Protein AF-A0A450XL04-F1 (afdb_monomer_lite)

Radius of gyration: 15.42 Å; chains: 1; bounding box: 45×24×48 Å

Secondary structure (DSSP, 8-state):
-----HHHHHHHHHHHHHHHHHHHT--HHHHTTT--SPPHHHHHHHHHHHTT-SEEE-S-HHHHHHHHHHHHHT-S--SS--EEE-HHHHHHHHS--

Sequence (97 aa):
MEMISLADTVATVSNAAYTKAKEIELNPKRTALGIEEPTFDALHAAVAIEYHADYFCTTDDRFLRKLKALRKR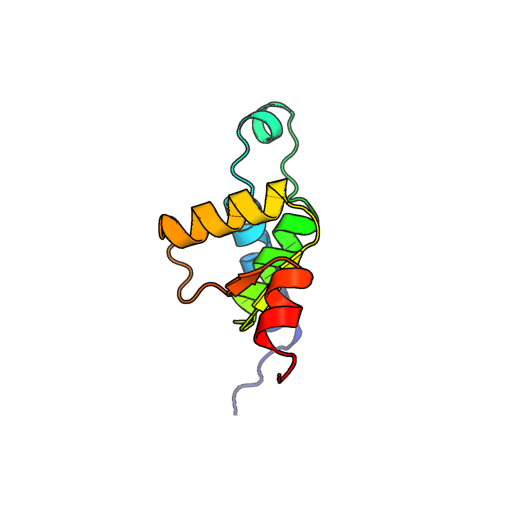KALDWGLLPYFVSPLELAAEIIPK

Organism: NCBI:txid2126335

Foldseek 3Di:
DDPDDPVVVVVVLQVQLQVQLQVLPPDVVCVVVVNSGGDPLSSQQSNCLSVVPQEDEDPPPVSLVSLVVCVVVVVDPSPDHHHRYYPVRVCVVPPDD

pLDDT: mean 83.12, std 11.03, range [46.28, 96.69]

InterPro domains:
  IPR029060 PIN-like domain superfamily [SSF88723] (12-69)

Structure (mmCIF, N/CA/C/O backbone):
data_AF-A0A450XL04-F1
#
_entry.id   AF-A0A450XL04-F1
#
loop_
_atom_site.group_PDB
_atom_site.id
_atom_site.type_symbol
_atom_site.label_atom_id
_atom_site.label_alt_id
_atom_site.label_comp_id
_atom_site.label_asym_id
_atom_site.label_entity_id
_atom_site.label_seq_id
_atom_site.pdbx_PDB_ins_code
_atom_site.Cartn_x
_atom_site.Cartn_y
_atom_site.Cartn_z
_atom_site.occupancy
_atom_site.B_iso_or_equiv
_atom_site.auth_seq_id
_atom_site.auth_comp_id
_atom_site.auth_asym_id
_atom_site.auth_atom_id
_atom_site.pdbx_PDB_model_num
ATOM 1 N N . MET A 1 1 ? -23.341 -1.562 -27.849 1.00 46.28 1 MET A N 1
ATOM 2 C CA . MET A 1 1 ? -22.805 -2.510 -26.854 1.00 46.28 1 MET A CA 1
ATOM 3 C C . MET A 1 1 ? -21.345 -2.705 -27.203 1.00 46.28 1 MET A C 1
ATOM 5 O O . MET A 1 1 ? -21.058 -3.374 -28.185 1.00 46.28 1 MET A O 1
ATOM 9 N N . GLU A 1 2 ? -20.449 -2.006 -26.514 1.00 63.06 2 GLU A N 1
ATOM 10 C CA . GLU A 1 2 ? -19.008 -2.207 -26.692 1.00 63.06 2 GLU A CA 1
ATOM 11 C C . GLU A 1 2 ? -18.625 -3.516 -25.997 1.00 63.06 2 GLU A C 1
ATOM 13 O O . GLU A 1 2 ? -18.955 -3.717 -24.828 1.00 63.06 2 GLU A O 1
ATOM 18 N N . MET A 1 3 ? -17.997 -4.444 -26.724 1.00 64.44 3 MET A N 1
ATOM 19 C CA . MET A 1 3 ? -17.403 -5.625 -26.101 1.00 64.44 3 MET A CA 1
ATOM 20 C C . MET A 1 3 ? -16.105 -5.196 -25.429 1.00 64.44 3 MET A C 1
ATOM 22 O O . MET A 1 3 ? -15.103 -4.960 -26.098 1.00 64.44 3 MET A O 1
ATOM 26 N N . ILE A 1 4 ? -16.134 -5.086 -24.104 1.00 67.62 4 ILE A N 1
ATOM 27 C CA . ILE A 1 4 ? -14.939 -4.821 -23.310 1.00 67.62 4 ILE A CA 1
ATOM 28 C C . ILE A 1 4 ? -14.178 -6.139 -23.173 1.00 67.62 4 ILE A C 1
ATOM 30 O O . ILE A 1 4 ? -14.689 -7.120 -22.630 1.00 67.62 4 ILE A O 1
ATOM 34 N N . SER A 1 5 ? -12.954 -6.168 -23.689 1.00 82.00 5 SER A N 1
ATOM 35 C CA . SER A 1 5 ? -12.038 -7.289 -23.514 1.00 82.00 5 SER A CA 1
ATOM 36 C C . SER A 1 5 ? -11.568 -7.338 -22.061 1.00 82.00 5 SER A C 1
ATOM 38 O O . SER A 1 5 ? -10.908 -6.424 -21.555 1.00 82.00 5 SER A O 1
ATOM 40 N N . LEU A 1 6 ? -11.908 -8.431 -21.375 1.00 76.56 6 LEU A N 1
ATOM 41 C CA . LEU A 1 6 ? -11.426 -8.687 -20.019 1.00 76.56 6 LEU A CA 1
ATOM 42 C C . LEU A 1 6 ? -9.893 -8.740 -19.987 1.00 76.56 6 LEU A C 1
ATOM 44 O O . LEU A 1 6 ? -9.285 -8.211 -19.063 1.00 76.56 6 LEU A O 1
ATOM 48 N N . ALA A 1 7 ? -9.272 -9.330 -21.010 1.00 75.62 7 ALA A N 1
ATOM 49 C CA . ALA A 1 7 ? -7.820 -9.441 -21.105 1.00 75.62 7 ALA A CA 1
ATOM 50 C C . ALA A 1 7 ? -7.143 -8.064 -21.171 1.00 75.62 7 ALA A C 1
ATOM 52 O O . ALA A 1 7 ? -6.181 -7.824 -20.445 1.00 75.62 7 ALA A O 1
ATOM 53 N N . ASP A 1 8 ? -7.689 -7.140 -21.965 1.00 74.06 8 ASP A N 1
ATOM 54 C CA . ASP A 1 8 ? -7.132 -5.788 -22.100 1.00 74.06 8 ASP A CA 1
ATOM 55 C C . ASP A 1 8 ? -7.323 -4.971 -20.817 1.00 74.06 8 ASP A C 1
ATOM 57 O O . ASP A 1 8 ? -6.443 -4.208 -20.411 1.00 74.06 8 ASP A O 1
ATOM 61 N N . THR A 1 9 ? -8.441 -5.191 -20.120 1.00 70.12 9 THR A N 1
ATOM 62 C CA . THR A 1 9 ? -8.703 -4.576 -18.813 1.00 70.12 9 THR A CA 1
ATOM 63 C C . THR A 1 9 ? -7.704 -5.074 -17.767 1.00 70.12 9 THR A C 1
ATOM 65 O O . THR A 1 9 ? -7.076 -4.273 -17.076 1.00 70.12 9 THR A O 1
ATOM 68 N N . VAL A 1 10 ? -7.491 -6.392 -17.691 1.00 72.81 10 VAL A N 1
ATOM 69 C CA . VAL A 1 10 ? -6.515 -7.012 -16.780 1.00 72.81 10 VAL A CA 1
ATOM 70 C C . VAL A 1 10 ? -5.096 -6.534 -17.090 1.00 72.81 10 VAL A C 1
ATOM 72 O O . VAL A 1 10 ? -4.360 -6.185 -16.168 1.00 72.81 10 VAL A O 1
ATOM 75 N N . ALA A 1 11 ? -4.716 -6.454 -18.367 1.00 73.00 11 ALA A N 1
ATOM 76 C CA . ALA A 1 11 ? -3.403 -5.961 -18.778 1.00 73.00 11 ALA A CA 1
ATOM 77 C C . ALA A 1 11 ? -3.189 -4.489 -18.387 1.00 73.00 11 ALA A C 1
ATOM 79 O O . ALA A 1 11 ? -2.125 -4.128 -17.882 1.00 73.00 11 ALA A O 1
ATOM 80 N N . THR A 1 12 ? -4.213 -3.649 -18.558 1.00 74.06 12 THR A N 1
ATOM 81 C CA . THR A 1 12 ? -4.160 -2.226 -18.196 1.00 74.06 12 THR A CA 1
ATOM 82 C C . THR A 1 12 ? -4.004 -2.042 -16.688 1.00 74.06 12 THR A C 1
ATOM 84 O O . THR A 1 12 ? -3.083 -1.352 -16.249 1.00 74.06 12 THR A O 1
ATOM 87 N N . VAL A 1 13 ? -4.836 -2.720 -15.892 1.00 73.81 13 VAL A N 1
ATOM 88 C CA . VAL A 1 13 ? -4.763 -2.688 -14.420 1.00 73.81 13 VAL A CA 1
ATOM 89 C C . VAL A 1 13 ? -3.414 -3.218 -13.931 1.00 73.81 13 VAL A C 1
ATOM 91 O O . VAL A 1 13 ? -2.797 -2.622 -13.049 1.00 73.81 13 VAL A O 1
ATOM 94 N N . SER A 1 14 ? -2.908 -4.294 -14.539 1.00 81.38 14 SER A N 1
ATOM 95 C CA . SER A 1 14 ? -1.599 -4.863 -14.203 1.00 81.38 14 SER A CA 1
ATOM 96 C C . SER A 1 14 ? -0.463 -3.869 -14.461 1.00 81.38 14 SER A C 1
ATOM 98 O O . SER A 1 14 ? 0.399 -3.686 -13.603 1.00 81.38 14 SER A O 1
ATOM 100 N N . ASN A 1 15 ? -0.468 -3.182 -15.606 1.00 84.69 15 ASN A N 1
ATOM 101 C CA . ASN A 1 15 ? 0.558 -2.191 -15.941 1.00 84.69 15 ASN A CA 1
ATOM 102 C C . ASN A 1 15 ? 0.482 -0.938 -15.057 1.00 84.69 15 ASN A C 1
ATOM 104 O O . ASN A 1 15 ? 1.522 -0.413 -14.645 1.00 84.69 15 ASN A O 1
ATOM 108 N N . ALA A 1 16 ? -0.729 -0.474 -14.734 1.00 85.25 16 ALA A N 1
ATOM 109 C CA . ALA A 1 16 ? -0.940 0.657 -13.835 1.00 85.25 16 ALA A CA 1
ATOM 110 C C . ALA A 1 16 ? -0.435 0.338 -12.421 1.00 85.25 16 ALA A C 1
ATOM 112 O O . ALA A 1 16 ? 0.368 1.090 -11.863 1.00 85.25 16 ALA A O 1
ATOM 113 N N . ALA A 1 17 ? -0.819 -0.819 -11.874 1.00 86.56 17 ALA A N 1
ATOM 114 C CA . ALA A 1 17 ? -0.346 -1.282 -10.574 1.00 86.56 17 ALA A CA 1
ATOM 115 C C . ALA A 1 17 ? 1.179 -1.459 -10.554 1.00 86.56 17 ALA A C 1
ATOM 117 O O . ALA A 1 17 ? 1.840 -1.058 -9.600 1.00 86.56 17 ALA A O 1
ATOM 118 N N . TYR A 1 18 ? 1.766 -2.000 -11.619 1.00 87.25 18 TYR A N 1
ATOM 119 C CA . TYR A 1 18 ? 3.209 -2.210 -11.698 1.00 87.25 18 TYR A CA 1
ATOM 120 C C . TYR A 1 18 ? 3.998 -0.890 -11.762 1.00 87.25 18 TYR A C 1
ATOM 122 O O . TYR A 1 18 ? 4.986 -0.717 -11.046 1.00 87.25 18 TYR A O 1
ATOM 130 N N . THR A 1 19 ? 3.524 0.082 -12.546 1.00 87.50 19 THR A N 1
ATOM 131 C CA . THR A 1 19 ? 4.103 1.438 -12.599 1.00 87.50 19 THR A CA 1
ATOM 132 C C . THR A 1 19 ? 4.036 2.114 -11.231 1.00 87.50 19 THR A C 1
ATOM 134 O O . THR A 1 19 ? 5.050 2.584 -10.711 1.00 87.50 19 THR A O 1
ATOM 137 N N . LYS A 1 20 ? 2.867 2.064 -10.582 1.00 87.69 20 LYS A N 1
ATOM 138 C CA . LYS A 1 20 ? 2.690 2.582 -9.222 1.00 87.69 20 LYS A CA 1
ATOM 139 C C . LYS A 1 20 ? 3.605 1.876 -8.223 1.00 87.69 20 LYS A C 1
ATOM 141 O O . LYS A 1 20 ? 4.216 2.524 -7.383 1.00 87.69 20 LYS A O 1
ATOM 146 N N . ALA A 1 21 ? 3.770 0.561 -8.316 1.00 89.56 21 ALA A N 1
ATOM 147 C CA . ALA A 1 21 ? 4.658 -0.174 -7.421 1.00 89.56 21 ALA A CA 1
ATOM 148 C C . ALA A 1 21 ? 6.117 0.307 -7.536 1.00 89.56 21 ALA A C 1
ATOM 150 O O . ALA A 1 21 ? 6.776 0.500 -6.512 1.00 89.56 21 ALA A O 1
ATOM 151 N N . LYS A 1 22 ? 6.596 0.600 -8.754 1.00 87.12 22 LYS A N 1
ATOM 152 C CA . LYS A 1 22 ? 7.924 1.205 -8.976 1.00 87.12 22 LYS A CA 1
ATOM 153 C C . LYS A 1 22 ? 8.053 2.584 -8.333 1.00 87.12 22 LYS A C 1
ATOM 155 O O . LYS A 1 22 ? 9.058 2.870 -7.692 1.00 87.12 22 LYS A O 1
ATOM 160 N N . GLU A 1 23 ? 7.034 3.425 -8.450 1.00 85.62 23 GLU A N 1
ATOM 161 C CA . GLU A 1 23 ? 7.019 4.766 -7.849 1.00 85.62 23 GLU A CA 1
ATOM 162 C C . GLU A 1 23 ? 6.876 4.737 -6.316 1.00 85.62 23 GLU A C 1
ATOM 164 O O . GLU A 1 23 ? 7.493 5.538 -5.608 1.00 85.62 23 GLU A O 1
ATOM 169 N N . ILE A 1 24 ? 6.135 3.772 -5.757 1.00 86.69 24 ILE A N 1
ATOM 170 C CA . ILE A 1 24 ? 6.157 3.500 -4.312 1.00 86.69 24 ILE A CA 1
ATOM 171 C C . ILE A 1 24 ? 7.585 3.136 -3.916 1.00 86.69 24 ILE A C 1
ATOM 173 O O . ILE A 1 24 ? 8.093 3.612 -2.899 1.00 86.69 24 ILE A O 1
ATOM 177 N N . GLU A 1 25 ? 8.275 2.328 -4.716 1.00 81.06 25 GLU A N 1
ATOM 178 C CA . GLU A 1 25 ? 9.678 1.952 -4.549 1.00 81.06 25 GLU A CA 1
ATOM 179 C C . GLU A 1 25 ? 10.695 2.882 -5.203 1.00 81.06 25 GLU A C 1
ATOM 181 O O . GLU A 1 25 ? 11.655 2.454 -5.833 1.00 81.06 25 GLU A O 1
ATOM 186 N N . LEU A 1 26 ? 10.618 4.167 -4.872 1.00 64.06 26 LEU A N 1
ATOM 187 C CA . LEU A 1 26 ? 11.745 5.084 -5.046 1.00 64.06 26 LEU A CA 1
ATOM 188 C C . LEU A 1 26 ? 12.860 4.773 -4.028 1.00 64.06 26 LEU A C 1
ATOM 190 O O . LEU A 1 26 ? 13.053 5.485 -3.041 1.00 64.06 26 LEU A O 1
ATOM 194 N N . ASN A 1 27 ? 13.583 3.667 -4.221 1.00 65.50 27 ASN A N 1
ATOM 195 C CA . ASN A 1 27 ? 14.827 3.390 -3.509 1.00 65.50 27 ASN A CA 1
ATOM 196 C C . ASN A 1 27 ? 16.009 3.441 -4.489 1.00 65.50 27 ASN A C 1
ATOM 198 O O . ASN A 1 27 ? 16.333 2.417 -5.092 1.00 65.50 27 ASN A O 1
ATOM 202 N N . PRO A 1 28 ? 16.710 4.585 -4.602 1.00 60.72 28 PRO A N 1
ATOM 203 C CA . PRO A 1 28 ? 17.815 4.748 -5.550 1.00 60.72 28 PRO A CA 1
ATOM 204 C C . PRO A 1 28 ? 18.959 3.745 -5.330 1.00 60.72 28 PRO A C 1
ATOM 206 O O . PRO A 1 28 ? 19.705 3.446 -6.258 1.00 60.72 28 PRO A O 1
ATOM 209 N N . LYS A 1 29 ? 19.076 3.156 -4.129 1.00 64.88 29 LYS A N 1
ATOM 210 C CA . LYS A 1 29 ? 20.055 2.094 -3.856 1.00 64.88 29 LYS A CA 1
ATOM 211 C C . LYS A 1 29 ? 19.722 0.777 -4.563 1.00 64.88 29 LYS A C 1
ATOM 213 O O . LYS A 1 29 ? 20.641 0.033 -4.869 1.00 64.88 29 LYS A O 1
ATOM 218 N N . ARG A 1 30 ? 18.441 0.472 -4.810 1.00 68.00 30 ARG A N 1
ATOM 219 C CA . ARG A 1 30 ? 18.018 -0.754 -5.519 1.00 68.00 30 ARG A CA 1
ATOM 220 C C . ARG A 1 30 ? 18.243 -0.627 -7.019 1.00 68.00 30 ARG A C 1
ATOM 222 O O . ARG A 1 30 ? 18.795 -1.542 -7.618 1.00 68.00 30 ARG A O 1
ATOM 229 N N . THR A 1 31 ? 17.930 0.540 -7.578 1.00 65.31 31 THR A N 1
ATOM 230 C CA . THR A 1 31 ? 18.221 0.867 -8.979 1.00 65.31 31 THR A CA 1
ATOM 231 C C . THR A 1 31 ? 19.723 0.781 -9.263 1.00 65.31 31 THR A C 1
ATOM 233 O O . THR A 1 31 ? 20.127 0.183 -10.251 1.00 65.31 31 THR A O 1
ATOM 236 N N . ALA A 1 32 ? 20.568 1.274 -8.350 1.00 64.94 32 ALA A N 1
ATOM 237 C CA . ALA A 1 32 ? 22.026 1.155 -8.463 1.00 64.94 32 ALA A CA 1
ATOM 238 C C . ALA A 1 32 ? 22.552 -0.295 -8.384 1.00 64.94 32 ALA A C 1
ATOM 240 O O . ALA A 1 32 ? 23.668 -0.563 -8.817 1.00 64.94 32 ALA A O 1
ATOM 241 N N . LEU A 1 33 ? 21.762 -1.223 -7.838 1.00 70.62 33 LEU A N 1
ATOM 242 C CA . LEU A 1 33 ? 22.070 -2.655 -7.769 1.00 70.62 33 LEU A CA 1
ATOM 243 C C . LEU A 1 33 ? 21.467 -3.448 -8.945 1.00 70.62 33 LEU A C 1
ATOM 245 O O . LEU A 1 33 ? 21.519 -4.675 -8.926 1.00 70.62 33 LEU A O 1
ATOM 249 N N . GLY A 1 34 ? 20.870 -2.778 -9.939 1.00 68.12 34 GLY A N 1
ATOM 250 C CA . GLY A 1 34 ? 20.203 -3.432 -11.071 1.00 68.12 34 GLY A CA 1
ATOM 251 C C . GLY A 1 34 ? 18.900 -4.149 -10.700 1.00 68.12 34 GLY A C 1
ATOM 252 O O . GLY A 1 34 ? 18.407 -4.969 -11.467 1.00 68.12 34 GLY A O 1
ATOM 253 N N . ILE A 1 35 ? 18.339 -3.872 -9.517 1.00 69.12 35 ILE A N 1
ATOM 254 C CA . ILE A 1 35 ? 17.051 -4.428 -9.096 1.00 69.12 35 ILE A CA 1
ATOM 255 C C . ILE A 1 35 ? 15.960 -3.476 -9.572 1.00 69.12 35 ILE A C 1
ATOM 257 O O . ILE A 1 35 ? 15.670 -2.471 -8.917 1.00 69.12 35 ILE A O 1
ATOM 261 N N . GLU A 1 36 ? 15.377 -3.802 -10.722 1.00 69.50 36 GLU A N 1
ATOM 262 C CA . GLU A 1 36 ? 14.320 -3.008 -11.360 1.00 69.50 36 GLU A CA 1
ATOM 263 C C . GLU A 1 36 ? 12.906 -3.470 -10.987 1.00 69.50 36 GLU A C 1
ATOM 265 O O . GLU A 1 36 ? 11.942 -2.734 -11.202 1.00 69.50 36 GLU A O 1
ATOM 270 N N . GLU A 1 37 ? 12.781 -4.667 -10.409 1.00 77.62 37 GLU A N 1
ATOM 271 C CA . GLU A 1 37 ? 11.494 -5.246 -10.036 1.00 77.62 37 GLU A CA 1
ATOM 272 C C . GLU A 1 37 ? 10.976 -4.683 -8.702 1.00 77.62 37 GLU A C 1
ATOM 274 O O . GLU A 1 37 ? 11.726 -4.665 -7.708 1.00 77.62 37 GLU A O 1
ATOM 279 N N . PRO A 1 38 ? 9.695 -4.265 -8.645 1.00 80.88 38 PRO A N 1
ATOM 280 C CA . PRO A 1 38 ? 9.052 -3.883 -7.401 1.00 80.88 38 PRO A CA 1
ATOM 281 C C . PRO A 1 38 ? 8.978 -5.055 -6.421 1.00 80.88 38 PRO A C 1
ATOM 283 O O . PRO A 1 38 ? 8.817 -6.213 -6.805 1.00 80.88 38 PRO A O 1
ATOM 286 N N . THR A 1 39 ? 9.022 -4.767 -5.126 1.00 86.62 39 THR A N 1
ATOM 287 C CA . THR A 1 39 ? 8.677 -5.757 -4.104 1.00 86.62 39 THR A CA 1
ATOM 288 C C . THR A 1 39 ? 7.198 -6.105 -4.135 1.00 86.62 39 THR A C 1
ATOM 290 O O . THR A 1 39 ? 6.345 -5.310 -4.536 1.00 86.62 39 THR A O 1
ATOM 293 N N . PHE A 1 40 ? 6.886 -7.292 -3.614 1.00 87.44 40 PHE A N 1
ATOM 294 C CA . PHE A 1 40 ? 5.507 -7.708 -3.385 1.00 87.44 40 PHE A CA 1
ATOM 295 C C . PHE A 1 40 ? 4.732 -6.724 -2.503 1.00 87.44 40 PHE A C 1
ATOM 297 O O . PHE A 1 40 ? 3.566 -6.471 -2.783 1.00 87.44 40 PHE A O 1
ATOM 304 N N . ASP A 1 41 ? 5.371 -6.105 -1.508 1.00 90.06 41 ASP A N 1
ATOM 305 C CA . ASP A 1 41 ? 4.721 -5.100 -0.658 1.00 90.06 41 ASP A CA 1
ATOM 306 C C . ASP A 1 41 ? 4.307 -3.859 -1.456 1.00 90.06 41 ASP A C 1
ATOM 308 O O . ASP A 1 41 ? 3.198 -3.342 -1.302 1.00 90.06 41 ASP A O 1
ATOM 312 N N . ALA A 1 42 ? 5.181 -3.402 -2.355 1.00 90.69 42 ALA A N 1
ATOM 313 C CA . ALA A 1 42 ? 4.898 -2.285 -3.246 1.00 90.69 42 ALA A CA 1
ATOM 314 C C . ALA A 1 42 ? 3.783 -2.613 -4.241 1.00 90.69 42 ALA A C 1
ATOM 316 O O . ALA A 1 42 ? 2.897 -1.785 -4.452 1.00 90.69 42 ALA A O 1
ATOM 317 N N . LEU A 1 43 ? 3.791 -3.826 -4.802 1.00 90.38 43 LEU A N 1
ATOM 318 C CA . LEU A 1 43 ? 2.724 -4.318 -5.676 1.00 90.38 43 LEU A CA 1
ATOM 319 C C . LEU A 1 43 ? 1.390 -4.406 -4.937 1.00 90.38 43 LEU A C 1
ATOM 321 O O . LEU A 1 43 ? 0.380 -3.931 -5.445 1.00 90.38 43 LEU A O 1
ATOM 325 N N . HIS A 1 44 ? 1.378 -4.946 -3.721 1.00 91.44 44 HIS A N 1
ATOM 326 C CA . HIS A 1 44 ? 0.164 -5.075 -2.922 1.00 91.44 44 HIS A CA 1
ATOM 327 C C . HIS A 1 44 ? -0.444 -3.703 -2.594 1.00 91.44 44 HIS A C 1
ATOM 329 O O . HIS A 1 44 ? -1.646 -3.498 -2.770 1.00 91.44 44 HIS A O 1
ATOM 335 N N . ALA A 1 45 ? 0.387 -2.733 -2.200 1.00 92.56 45 ALA A N 1
ATOM 336 C CA . ALA A 1 45 ? -0.059 -1.360 -1.973 1.00 92.56 45 ALA A CA 1
ATOM 337 C C . ALA A 1 45 ? -0.560 -0.690 -3.263 1.00 92.56 45 ALA A C 1
ATOM 339 O O . ALA A 1 45 ? -1.577 0.001 -3.239 1.00 92.56 45 ALA A O 1
ATOM 340 N N . ALA A 1 46 ? 0.118 -0.906 -4.393 1.00 91.62 46 ALA A N 1
ATOM 341 C CA . ALA A 1 46 ? -0.290 -0.359 -5.683 1.00 91.62 46 ALA A CA 1
ATOM 342 C C . ALA A 1 46 ? -1.641 -0.907 -6.155 1.00 91.62 46 ALA A C 1
ATOM 344 O O . ALA A 1 46 ? -2.477 -0.137 -6.626 1.00 91.62 46 ALA A O 1
ATOM 345 N N . VAL A 1 47 ? -1.883 -2.207 -5.972 1.00 90.81 47 VAL A N 1
ATOM 346 C CA . VAL A 1 47 ? -3.181 -2.833 -6.250 1.00 90.81 47 VAL A CA 1
ATOM 347 C C . VAL A 1 47 ? -4.265 -2.218 -5.369 1.00 90.81 47 VAL A C 1
ATOM 349 O O . VAL A 1 47 ? -5.299 -1.812 -5.884 1.00 90.81 47 VAL A O 1
ATOM 352 N N . ALA A 1 48 ? -4.031 -2.059 -4.065 1.00 92.12 48 ALA A N 1
ATOM 353 C CA . ALA A 1 48 ? -5.015 -1.430 -3.181 1.00 92.12 48 ALA A CA 1
ATOM 354 C C . ALA A 1 48 ? -5.361 0.013 -3.598 1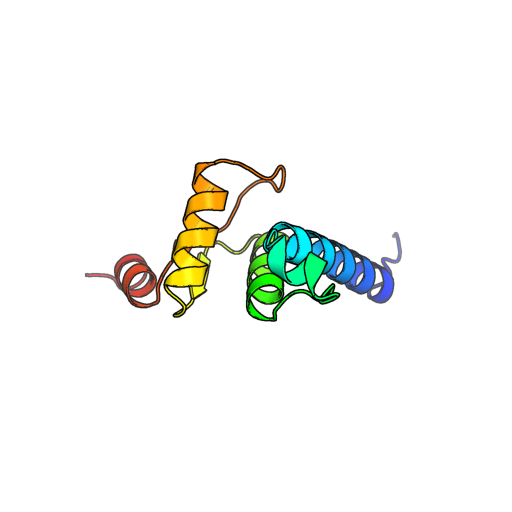.00 92.12 48 ALA A C 1
ATOM 356 O O . ALA A 1 48 ? -6.511 0.428 -3.483 1.00 92.12 48 ALA A O 1
ATOM 357 N N . ILE A 1 49 ? -4.386 0.768 -4.117 1.00 90.88 49 ILE A N 1
ATOM 358 C CA . ILE A 1 49 ? -4.607 2.118 -4.655 1.00 90.88 49 ILE A CA 1
ATOM 359 C C . ILE A 1 49 ? -5.422 2.071 -5.952 1.00 90.88 49 ILE A C 1
ATOM 361 O O . ILE A 1 49 ? -6.336 2.871 -6.121 1.00 90.88 49 ILE A O 1
ATOM 365 N N . GLU A 1 50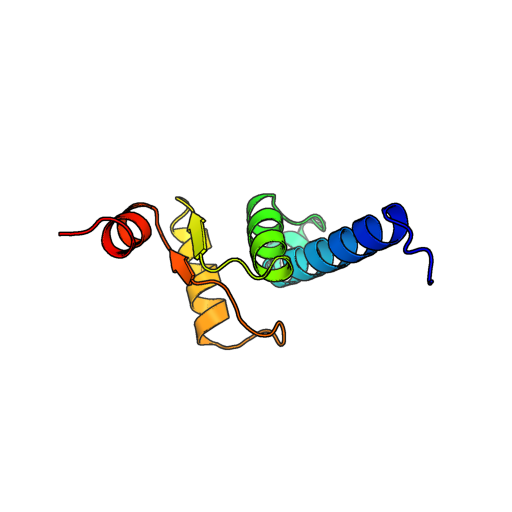 ? -5.088 1.160 -6.867 1.00 88.75 50 GLU A N 1
ATOM 366 C CA . GLU A 1 50 ? -5.777 1.009 -8.157 1.00 88.75 50 GLU A CA 1
ATOM 367 C C . GLU A 1 50 ? -7.238 0.593 -7.990 1.00 88.75 50 GLU A C 1
ATOM 369 O O . GLU A 1 50 ? -8.115 1.115 -8.666 1.00 88.75 50 GLU A O 1
ATOM 374 N N . TYR A 1 51 ? -7.511 -0.295 -7.038 1.00 87.56 51 TYR A N 1
ATOM 375 C CA . TYR A 1 51 ? -8.867 -0.736 -6.717 1.00 87.56 51 TYR A CA 1
ATOM 376 C C . TYR A 1 51 ? -9.599 0.202 -5.749 1.00 87.56 51 TYR A C 1
ATOM 378 O O . TYR A 1 51 ? -10.693 -0.134 -5.300 1.00 87.56 51 TYR A O 1
ATOM 386 N N . HIS A 1 52 ? -9.014 1.360 -5.422 1.00 88.88 52 HIS A N 1
ATOM 387 C CA . HIS A 1 52 ? -9.593 2.353 -4.514 1.00 88.88 52 HIS A CA 1
ATOM 388 C C . HIS A 1 52 ? -10.065 1.756 -3.183 1.00 88.88 52 HIS A C 1
ATOM 390 O O . HIS A 1 52 ? -11.143 2.083 -2.693 1.00 88.88 52 HIS A O 1
ATOM 396 N N . ALA A 1 53 ? -9.261 0.866 -2.601 1.00 91.75 53 ALA A N 1
ATOM 397 C CA . ALA A 1 53 ? -9.567 0.305 -1.297 1.00 91.75 53 ALA A CA 1
ATOM 398 C C . ALA A 1 53 ? -9.695 1.423 -0.251 1.00 91.75 53 ALA A C 1
ATOM 400 O O . ALA A 1 53 ? -8.936 2.394 -0.266 1.00 91.75 53 ALA A O 1
ATOM 401 N N . ASP A 1 54 ? -10.606 1.261 0.704 1.00 92.94 54 ASP A N 1
ATOM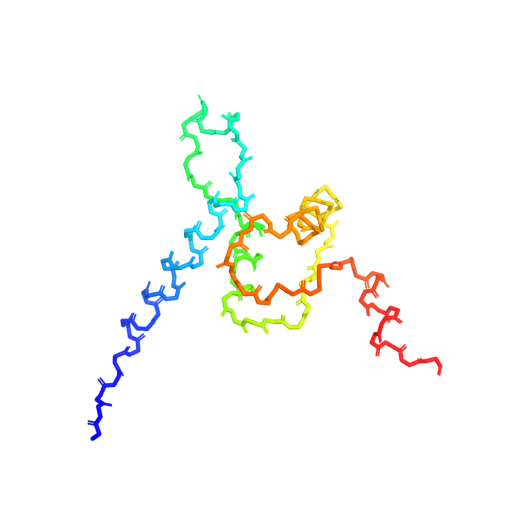 402 C CA . ASP A 1 54 ? -10.720 2.206 1.816 1.00 92.94 54 ASP A CA 1
ATOM 403 C C . ASP A 1 54 ? -9.491 2.112 2.733 1.00 92.94 54 ASP A C 1
ATOM 405 O O . ASP A 1 54 ? -8.922 3.124 3.148 1.00 92.94 54 ASP A O 1
ATOM 409 N N . TYR A 1 55 ? -9.018 0.887 2.978 1.00 93.44 55 TYR A N 1
ATOM 410 C CA . TYR A 1 55 ? -7.900 0.590 3.869 1.00 93.44 55 TYR A CA 1
ATOM 411 C C . TYR A 1 55 ? -6.848 -0.276 3.189 1.00 93.44 55 TYR A C 1
ATOM 413 O O . TYR A 1 55 ? -7.154 -1.216 2.458 1.00 93.44 55 TYR A O 1
ATOM 421 N N . PHE A 1 56 ? -5.589 -0.004 3.516 1.00 95.44 56 PHE A N 1
ATOM 422 C CA . PHE A 1 56 ? -4.478 -0.909 3.261 1.00 95.44 56 PHE A CA 1
ATOM 423 C C . PHE A 1 56 ? -3.781 -1.207 4.585 1.00 95.44 56 PHE A C 1
ATOM 425 O O . PHE A 1 56 ? -3.191 -0.319 5.207 1.00 95.44 56 PHE A O 1
ATOM 432 N N . CYS A 1 57 ? -3.858 -2.466 5.009 1.00 95.44 57 CYS A N 1
ATOM 433 C CA . CYS A 1 57 ? -3.291 -2.936 6.262 1.00 95.44 57 CYS A CA 1
ATOM 434 C C . CYS A 1 57 ? -1.972 -3.671 6.013 1.00 95.44 57 CYS A C 1
ATOM 436 O O . CYS A 1 57 ? -1.910 -4.580 5.188 1.00 95.44 57 CYS A O 1
ATOM 438 N N . THR A 1 58 ? -0.925 -3.321 6.759 1.00 95.06 58 THR A N 1
ATOM 439 C CA . THR A 1 58 ? 0.351 -4.050 6.734 1.00 95.06 58 THR A CA 1
ATOM 440 C C . THR A 1 58 ? 0.962 -4.154 8.126 1.00 95.06 58 THR A C 1
ATOM 442 O O . THR A 1 58 ? 0.824 -3.252 8.951 1.00 95.06 58 THR A O 1
ATOM 445 N N . THR A 1 59 ? 1.644 -5.268 8.388 1.00 95.12 59 THR A N 1
ATOM 446 C CA . THR A 1 59 ? 2.431 -5.504 9.608 1.00 95.12 59 THR A CA 1
ATOM 447 C C . THR A 1 59 ? 3.872 -5.008 9.494 1.00 95.12 59 THR A C 1
ATOM 449 O O . THR A 1 59 ? 4.598 -5.038 10.483 1.00 95.12 59 THR A O 1
ATOM 452 N N . ASP A 1 60 ? 4.323 -4.578 8.310 1.00 94.25 60 ASP A N 1
ATOM 453 C CA . ASP A 1 60 ? 5.655 -3.992 8.152 1.00 94.25 60 ASP A CA 1
ATOM 454 C C . ASP A 1 60 ? 5.626 -2.508 8.543 1.00 94.25 60 ASP A C 1
ATOM 456 O O . ASP A 1 60 ? 5.246 -1.633 7.762 1.00 94.25 60 ASP A O 1
ATOM 460 N N . ASP A 1 61 ? 6.093 -2.205 9.754 1.00 93.62 61 ASP A N 1
ATOM 461 C CA . ASP A 1 61 ? 6.161 -0.841 10.284 1.00 93.62 61 ASP A CA 1
ATOM 462 C C . ASP A 1 61 ? 7.062 0.100 9.475 1.00 93.62 61 ASP A C 1
ATOM 464 O O . ASP A 1 61 ? 6.869 1.324 9.469 1.00 93.62 61 ASP A O 1
ATOM 468 N N . ARG A 1 62 ? 8.117 -0.419 8.839 1.00 91.75 62 ARG A N 1
ATOM 469 C CA . ARG A 1 62 ? 9.014 0.397 8.011 1.00 91.75 62 ARG A CA 1
ATOM 470 C C . ARG A 1 62 ? 8.298 0.787 6.726 1.00 91.75 62 ARG A C 1
ATOM 472 O O . ARG A 1 62 ? 8.361 1.954 6.328 1.00 91.75 62 ARG A O 1
ATOM 479 N N . PHE A 1 63 ? 7.607 -0.162 6.107 1.00 92.75 63 PHE A N 1
ATOM 480 C CA . PHE A 1 63 ? 6.820 0.075 4.907 1.00 92.75 63 PHE A CA 1
ATOM 481 C C . PHE A 1 63 ? 5.600 0.959 5.193 1.00 92.75 63 PHE A C 1
ATOM 483 O O . PHE A 1 63 ? 5.387 1.952 4.496 1.00 92.75 63 PHE A O 1
ATOM 490 N N . LEU A 1 64 ? 4.881 0.713 6.291 1.00 95.06 64 LEU A N 1
ATOM 491 C CA . LEU A 1 64 ? 3.754 1.532 6.743 1.00 95.06 64 LEU A CA 1
ATOM 492 C C . LEU A 1 64 ? 4.148 3.002 6.921 1.00 95.06 64 LEU A C 1
ATOM 494 O O . LEU A 1 64 ? 3.469 3.902 6.423 1.00 95.06 64 LEU A O 1
ATOM 498 N N . ARG A 1 65 ? 5.280 3.269 7.586 1.00 93.50 65 ARG A N 1
ATOM 499 C CA . ARG A 1 65 ? 5.804 4.636 7.757 1.00 93.50 65 ARG A CA 1
ATOM 500 C C . ARG A 1 65 ? 6.090 5.313 6.421 1.00 93.50 65 ARG A C 1
ATOM 502 O O . ARG A 1 65 ? 5.795 6.498 6.260 1.00 93.50 65 ARG A O 1
ATOM 509 N N . LYS A 1 66 ? 6.636 4.568 5.459 1.00 90.81 66 LYS A N 1
ATOM 510 C CA . LYS A 1 66 ? 6.895 5.060 4.103 1.00 90.81 66 LYS A CA 1
ATOM 511 C C . LYS A 1 66 ? 5.591 5.418 3.384 1.00 90.81 66 LYS A C 1
ATOM 513 O O . LYS A 1 66 ? 5.488 6.526 2.863 1.00 90.81 66 LYS A O 1
ATOM 518 N N . LEU A 1 67 ? 4.585 4.545 3.418 1.00 92.00 67 LEU A N 1
ATOM 519 C CA . LEU A 1 67 ? 3.273 4.788 2.805 1.00 92.00 67 LEU A CA 1
ATOM 520 C C . LEU A 1 67 ? 2.545 5.983 3.439 1.00 92.00 67 LEU A C 1
ATOM 522 O O . LEU A 1 67 ? 2.066 6.872 2.732 1.00 92.00 67 LEU A O 1
ATOM 526 N N . LYS A 1 68 ? 2.540 6.084 4.774 1.00 92.81 68 LYS A N 1
ATOM 527 C CA . LYS A 1 68 ? 1.985 7.248 5.488 1.00 92.81 68 LYS A CA 1
ATOM 528 C C . LYS A 1 68 ? 2.692 8.549 5.094 1.00 92.81 68 LYS A C 1
ATOM 530 O O . LYS A 1 68 ? 2.035 9.574 4.904 1.00 92.81 68 LYS A O 1
ATOM 535 N N . ALA A 1 69 ? 4.017 8.524 4.926 1.00 89.69 69 ALA A N 1
ATOM 536 C CA . ALA A 1 69 ? 4.775 9.685 4.465 1.00 89.69 69 ALA A CA 1
ATOM 537 C C . ALA A 1 69 ? 4.433 10.074 3.016 1.00 89.69 69 ALA A C 1
ATOM 539 O O . ALA A 1 69 ? 4.282 11.265 2.740 1.00 89.69 69 ALA A O 1
ATOM 540 N N . LEU A 1 70 ? 4.268 9.095 2.117 1.00 87.06 70 LEU A N 1
ATOM 541 C CA . LEU A 1 70 ? 3.818 9.320 0.737 1.00 87.06 70 LEU A CA 1
ATOM 542 C C . LEU A 1 70 ? 2.442 9.999 0.710 1.00 87.06 70 LEU A C 1
ATOM 544 O O . LEU A 1 70 ? 2.292 11.046 0.076 1.00 87.06 70 LEU A O 1
ATOM 548 N N . ARG A 1 71 ? 1.479 9.478 1.485 1.00 87.25 71 ARG A N 1
ATOM 549 C CA . ARG A 1 71 ? 0.129 10.055 1.614 1.00 87.25 71 ARG A CA 1
ATOM 550 C C . ARG A 1 71 ? 0.159 11.492 2.118 1.00 87.25 71 ARG A C 1
ATOM 552 O O . ARG A 1 71 ? -0.482 12.365 1.542 1.00 87.25 71 ARG A O 1
ATOM 559 N N . LYS A 1 72 ? 0.940 11.757 3.171 1.00 86.00 72 LYS A N 1
ATOM 560 C CA . LYS A 1 72 ? 1.053 13.095 3.772 1.00 86.00 72 LYS A CA 1
ATOM 561 C C . LYS A 1 72 ? 1.647 14.119 2.808 1.00 86.00 72 LYS A C 1
ATOM 563 O O . LYS A 1 72 ? 1.217 15.267 2.798 1.00 86.00 72 LYS A O 1
ATOM 568 N N . ARG A 1 73 ? 2.644 13.715 2.020 1.00 80.25 73 ARG A N 1
ATOM 569 C CA . ARG A 1 73 ? 3.318 14.597 1.059 1.00 80.25 73 ARG A CA 1
ATOM 570 C C . ARG A 1 73 ? 2.478 14.876 -0.188 1.00 80.25 73 ARG A C 1
ATOM 572 O O . ARG A 1 73 ? 2.889 15.729 -0.961 1.00 80.25 73 ARG A O 1
ATOM 579 N N . LYS A 1 74 ? 1.357 14.161 -0.391 1.00 69.06 74 LYS A N 1
ATOM 580 C CA . LYS A 1 74 ? 0.618 14.122 -1.667 1.00 69.06 74 LYS A CA 1
ATOM 581 C C . LYS A 1 74 ? 1.583 13.984 -2.848 1.00 69.06 74 LYS A C 1
ATOM 583 O O . LYS A 1 74 ? 1.460 14.671 -3.852 1.00 69.06 74 LYS A O 1
ATOM 588 N N . ALA A 1 75 ? 2.608 13.148 -2.667 1.00 65.44 75 ALA A N 1
ATOM 589 C CA . ALA A 1 75 ? 3.766 13.118 -3.557 1.00 65.44 75 ALA A CA 1
ATOM 590 C C . ALA A 1 75 ? 3.440 12.565 -4.953 1.00 65.44 75 ALA A C 1
ATOM 592 O O . ALA A 1 75 ? 4.300 12.590 -5.824 1.00 65.44 75 ALA A O 1
ATOM 593 N N . LEU A 1 76 ? 2.236 12.021 -5.130 1.00 67.81 76 LEU A N 1
ATOM 594 C CA . LEU A 1 76 ? 1.823 11.249 -6.286 1.00 67.81 76 LEU A CA 1
ATOM 595 C C . LEU A 1 76 ? 0.417 11.689 -6.683 1.00 67.81 76 LEU A C 1
ATOM 597 O O . LEU A 1 76 ? -0.466 11.792 -5.826 1.00 67.81 76 LEU A O 1
ATOM 601 N N . ASP A 1 77 ? 0.220 11.938 -7.974 1.00 72.38 77 ASP A N 1
ATOM 602 C CA . ASP A 1 77 ? -1.063 12.346 -8.550 1.00 72.38 77 ASP A CA 1
ATOM 603 C C . ASP A 1 77 ? -1.944 11.120 -8.842 1.00 72.38 77 ASP A C 1
ATOM 605 O O . ASP A 1 77 ? -2.322 10.830 -9.972 1.00 72.38 77 ASP A O 1
ATOM 609 N N . TRP A 1 78 ? -2.182 10.307 -7.811 1.00 73.56 78 TRP A N 1
ATOM 610 C CA . TRP A 1 78 ? -2.890 9.022 -7.927 1.00 73.56 78 TRP A CA 1
ATOM 611 C C . TRP A 1 78 ? -4.313 9.068 -7.372 1.00 73.56 78 TRP A C 1
ATOM 613 O O . TRP A 1 78 ? -4.907 8.030 -7.085 1.00 73.56 78 TRP A O 1
ATOM 623 N N . GLY A 1 79 ? -4.858 10.271 -7.192 1.00 75.81 79 GLY A N 1
ATOM 624 C CA . GLY A 1 79 ? -6.180 10.464 -6.611 1.00 75.81 79 GLY A CA 1
ATOM 625 C C . GLY A 1 79 ? -6.241 10.101 -5.124 1.00 75.81 79 GLY A C 1
ATOM 626 O O . GLY A 1 79 ? -5.339 10.423 -4.343 1.00 75.81 79 GLY A O 1
ATOM 627 N N . LEU A 1 80 ? -7.351 9.484 -4.706 1.00 81.56 80 LEU A N 1
ATOM 628 C CA . LEU A 1 80 ? -7.594 9.146 -3.306 1.00 81.56 80 LEU A CA 1
ATOM 629 C C . LEU A 1 80 ? -6.766 7.922 -2.896 1.00 81.56 80 LEU A C 1
ATOM 631 O O . LEU A 1 80 ? -6.992 6.811 -3.366 1.00 81.56 80 LEU A O 1
ATOM 635 N N . LEU A 1 81 ? -5.815 8.138 -1.989 1.00 89.88 81 LEU A N 1
ATOM 636 C CA . LEU A 1 81 ? -5.024 7.062 -1.396 1.00 89.88 81 LEU A CA 1
ATOM 637 C C . LEU A 1 81 ? -5.773 6.408 -0.219 1.00 89.88 81 LEU A C 1
ATOM 639 O O . LEU A 1 81 ? -6.344 7.149 0.601 1.00 89.88 81 LEU A O 1
ATOM 643 N N . PRO A 1 82 ? -5.674 5.069 -0.067 1.00 92.62 82 PRO A N 1
ATOM 644 C CA . PRO A 1 82 ? -6.270 4.337 1.046 1.00 92.62 82 PRO A CA 1
ATOM 645 C C . PRO A 1 82 ? -5.735 4.829 2.394 1.00 92.62 82 PRO A C 1
ATOM 647 O O . PRO A 1 82 ? -4.659 5.439 2.505 1.00 92.62 82 PRO A O 1
ATOM 650 N N . TYR A 1 83 ? -6.463 4.5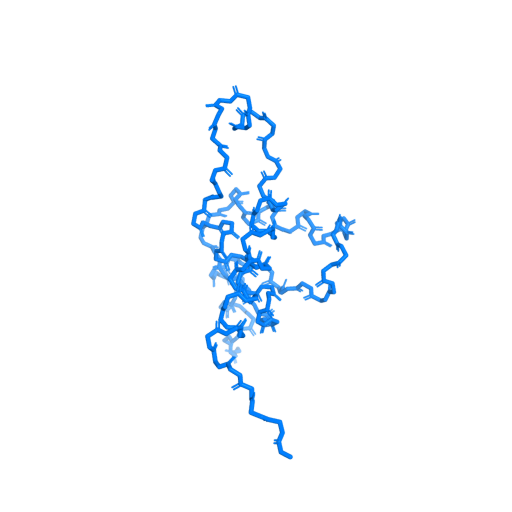16 3.460 1.00 93.62 83 TYR A N 1
ATOM 651 C CA . TYR A 1 83 ? -5.945 4.615 4.815 1.00 93.62 83 TYR A CA 1
ATOM 65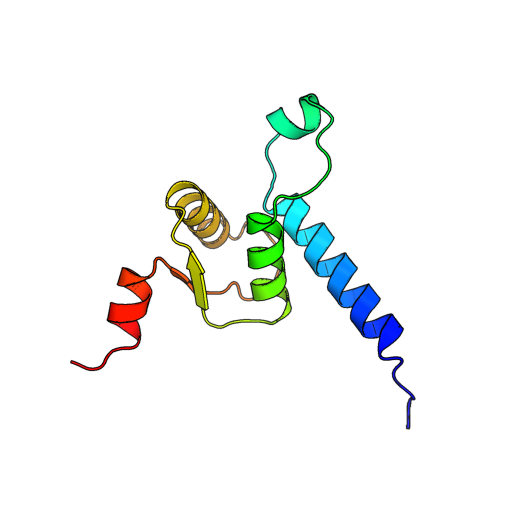2 C C . TYR A 1 83 ? -4.910 3.517 5.055 1.00 93.62 83 TYR A C 1
ATOM 654 O O . TYR A 1 83 ? -5.227 2.342 5.210 1.00 93.62 83 TYR A O 1
ATOM 662 N N . PHE A 1 84 ? -3.639 3.921 5.064 1.00 95.12 84 PHE A N 1
ATOM 663 C CA . PHE A 1 84 ? -2.524 3.050 5.422 1.00 95.12 84 PHE A CA 1
ATOM 664 C C . PHE A 1 84 ? -2.483 2.849 6.937 1.00 95.12 84 PHE A C 1
ATOM 666 O O . PHE A 1 84 ? -2.222 3.809 7.670 1.00 95.12 84 PHE A O 1
ATOM 673 N N . VAL A 1 85 ? -2.706 1.617 7.393 1.00 96.38 85 VAL A N 1
ATOM 674 C CA . VAL A 1 85 ? -2.873 1.273 8.814 1.00 96.38 85 VAL A CA 1
ATOM 675 C C . VAL A 1 85 ? -2.094 0.014 9.205 1.00 96.38 85 VAL A C 1
ATOM 677 O O . VAL A 1 85 ? -1.775 -0.829 8.365 1.00 96.38 85 VAL A O 1
ATOM 680 N N . SER A 1 86 ? -1.777 -0.112 10.490 1.00 96.69 86 SER A N 1
ATOM 681 C CA . SER A 1 86 ? -1.386 -1.387 11.099 1.00 96.69 86 SER A CA 1
ATOM 682 C C . SER A 1 86 ? -2.629 -2.214 11.466 1.00 96.69 86 SER A C 1
ATOM 684 O O . SER A 1 86 ? -3.728 -1.658 11.549 1.00 96.69 86 SER A O 1
ATOM 686 N N . PRO A 1 87 ? -2.495 -3.521 11.765 1.00 95.31 87 PRO A N 1
ATOM 687 C CA . PRO A 1 87 ? -3.637 -4.326 12.200 1.00 95.31 87 PRO A CA 1
ATOM 688 C C . PRO A 1 87 ? -4.312 -3.801 13.470 1.00 95.31 87 PRO A C 1
ATOM 690 O O . PRO A 1 87 ? -5.530 -3.874 13.589 1.00 95.31 87 PRO A O 1
ATOM 693 N N . LEU A 1 88 ? -3.536 -3.252 14.412 1.00 94.25 88 LEU A N 1
ATOM 694 C CA . LEU A 1 88 ? -4.077 -2.680 15.649 1.00 94.25 88 LEU A CA 1
ATOM 695 C C . LEU A 1 88 ? -4.834 -1.374 15.386 1.00 94.25 88 LEU A C 1
ATOM 697 O O . LEU A 1 88 ? -5.878 -1.147 15.990 1.00 94.25 88 LEU A O 1
ATOM 701 N N . GLU A 1 89 ? -4.323 -0.536 14.480 1.00 94.62 89 GLU A N 1
ATOM 702 C CA . GLU A 1 89 ? -5.010 0.686 14.047 1.00 94.62 89 GLU A CA 1
ATOM 703 C C . GLU A 1 89 ? -6.329 0.342 13.346 1.00 94.62 89 GLU A C 1
ATOM 705 O O . GLU A 1 89 ? -7.360 0.913 13.689 1.00 94.62 89 GLU A O 1
ATOM 710 N N . LEU A 1 90 ? -6.314 -0.645 12.442 1.00 94.50 90 LEU A N 1
ATOM 711 C CA . LEU A 1 90 ? -7.517 -1.109 11.755 1.00 94.50 90 LEU A CA 1
ATOM 712 C C . LEU A 1 90 ? -8.545 -1.674 12.742 1.00 94.50 90 LEU A C 1
ATOM 714 O O . LEU A 1 90 ? -9.714 -1.309 12.683 1.00 94.50 90 LEU A O 1
ATOM 718 N N . ALA A 1 91 ? -8.117 -2.536 13.667 1.00 92.75 91 ALA A N 1
ATOM 719 C CA . ALA A 1 91 ? -8.992 -3.118 14.681 1.00 92.75 91 ALA A CA 1
ATOM 720 C C . ALA A 1 91 ? -9.661 -2.039 15.546 1.00 92.75 91 ALA A C 1
ATOM 722 O O . ALA A 1 91 ? -10.859 -2.119 15.798 1.00 92.75 91 ALA A O 1
ATOM 723 N N . ALA A 1 92 ? -8.914 -1.011 15.958 1.00 92.19 92 ALA A N 1
ATOM 724 C CA . ALA A 1 92 ? -9.457 0.108 16.725 1.00 92.19 92 ALA A CA 1
ATOM 725 C C . ALA A 1 92 ? -10.490 0.943 15.943 1.00 92.19 92 ALA A C 1
ATOM 727 O O . ALA A 1 92 ? -11.308 1.624 16.558 1.00 92.19 92 ALA A O 1
ATOM 728 N N . GLU A 1 93 ? -10.440 0.906 14.612 1.00 88.81 93 GLU A N 1
ATOM 729 C CA . GLU A 1 93 ? -11.346 1.639 13.729 1.00 88.81 93 GLU A CA 1
ATOM 730 C C . GLU A 1 93 ? -12.622 0.853 13.403 1.00 88.81 93 GLU A C 1
ATOM 732 O O . GLU A 1 93 ? -13.705 1.435 13.379 1.00 88.81 93 GLU A O 1
ATOM 737 N N . ILE A 1 94 ? -12.513 -0.463 13.188 1.00 89.38 94 ILE A N 1
ATOM 738 C CA . ILE A 1 94 ? -13.639 -1.291 12.724 1.00 89.38 94 ILE A CA 1
ATOM 739 C C . ILE A 1 94 ? -14.374 -2.037 13.839 1.00 89.38 94 ILE A C 1
ATOM 741 O O . ILE A 1 94 ? -15.512 -2.452 13.629 1.00 89.38 94 ILE A O 1
ATOM 745 N N . ILE A 1 95 ? -13.746 -2.258 14.999 1.00 88.00 95 ILE A N 1
ATOM 746 C CA . ILE A 1 95 ? -14.377 -2.977 16.111 1.00 88.00 95 ILE A CA 1
ATOM 747 C C . ILE A 1 95 ? -15.175 -1.968 16.952 1.00 88.00 95 ILE A C 1
ATOM 749 O O . ILE A 1 95 ? -14.576 -1.061 17.538 1.00 88.00 95 ILE A O 1
ATOM 753 N N . PRO A 1 96 ? -16.513 -2.106 17.039 1.00 75.19 96 PRO A N 1
ATOM 754 C CA . PRO A 1 96 ? -17.333 -1.257 17.897 1.00 75.19 96 PRO A CA 1
ATOM 755 C C . PRO A 1 96 ? -16.921 -1.399 19.366 1.00 75.19 96 PRO A C 1
ATOM 757 O O . PRO A 1 96 ? -16.534 -2.486 19.798 1.00 75.19 96 PRO A O 1
ATOM 760 N N . LYS A 1 97 ? -17.019 -0.304 20.126 1.00 69.00 97 LYS A N 1
ATOM 761 C CA . LYS A 1 97 ? -16.794 -0.313 21.579 1.00 69.00 97 LYS A CA 1
ATOM 762 C C . LYS A 1 97 ? -17.899 -1.041 22.333 1.00 69.00 97 LYS A C 1
ATOM 764 O O . LYS A 1 97 ? -19.075 -0.873 21.940 1.00 69.00 97 LYS A O 1
#